Protein AF-A0A362X3I6-F1 (afdb_monomer_lite)

Organism: NCBI:txid504487

Sequence (77 aa):
MIKNFINRLLIYVMVYPFCVFIIVKGYNMGFGSSSYTNILSEFKIRLSGIFMITIALVFLISDITNQIKKAFFKNKD

Secondary structure (DSSP, 8-state):
-HHHHHHHHHHHHHHHHHHHHHHHHHHHHHTSPP--S-HHHHHHHHHHHHHHHHHHHHHHHHHHHHHHHHHHHGGG-

Foldseek 3Di:
DVVVVVVVVVCVVPLLVVLVVLLVCLCCQQPNDDPDPDPVVSVVSNVVSVVSNVVSVVVVVVVVVVVVCCVVVVVPD

pLDDT: mean 79.16, std 11.99, range [39.47, 92.31]

Structure (mmCIF, N/CA/C/O backbone):
data_AF-A0A362X3I6-F1
#
_entry.id   AF-A0A362X3I6-F1
#
loop_
_atom_site.group_PDB
_atom_site.id
_atom_site.type_symbol
_atom_site.label_atom_id
_atom_site.label_alt_id
_atom_site.label_comp_id
_atom_site.label_asym_id
_atom_site.label_entity_id
_atom_site.label_seq_id
_atom_site.pdbx_PDB_ins_code
_atom_site.Cartn_x
_atom_site.Cartn_y
_atom_site.Cartn_z
_atom_site.occupancy
_atom_site.B_iso_or_equiv
_atom_site.auth_seq_id
_atom_site.auth_comp_id
_atom_site.auth_asym_id
_atom_site.auth_atom_id
_atom_site.pdbx_PDB_model_num
ATOM 1 N N . MET A 1 1 ? -27.476 5.002 14.263 1.00 54.22 1 MET A N 1
ATOM 2 C CA . MET A 1 1 ? -26.361 4.098 14.632 1.00 54.22 1 MET A CA 1
ATOM 3 C C . MET A 1 1 ? -26.011 3.110 13.507 1.00 54.22 1 MET A C 1
ATOM 5 O O . MET A 1 1 ? -24.858 3.081 13.100 1.00 54.22 1 MET A O 1
ATOM 9 N N . ILE A 1 2 ? -26.989 2.404 12.917 1.00 58.50 2 ILE A N 1
ATOM 10 C CA . ILE A 1 2 ? -26.782 1.429 11.817 1.00 58.50 2 ILE A CA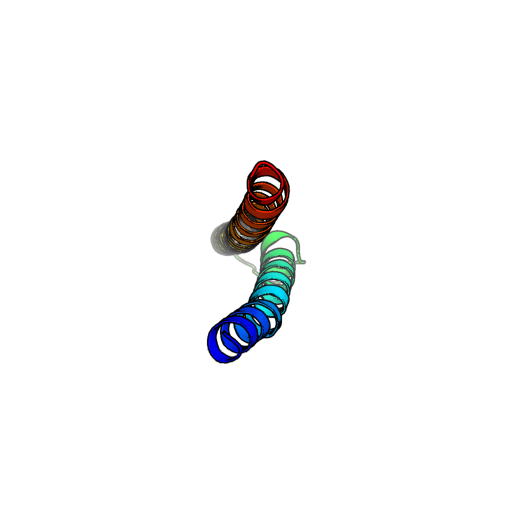 1
ATOM 11 C C . ILE A 1 2 ? -26.199 2.041 10.524 1.00 58.50 2 ILE A C 1
ATOM 13 O O . ILE A 1 2 ? -25.266 1.477 9.964 1.00 58.50 2 ILE A O 1
ATOM 17 N N . LYS A 1 3 ? -26.646 3.231 10.086 1.00 59.72 3 LYS A N 1
ATOM 18 C CA . LYS A 1 3 ? -26.079 3.909 8.893 1.00 59.72 3 LYS A CA 1
ATOM 19 C C . LYS A 1 3 ? -24.571 4.191 9.008 1.00 59.72 3 LYS A C 1
ATOM 21 O O . LYS A 1 3 ? -23.841 4.009 8.042 1.00 59.72 3 LYS A O 1
ATOM 26 N N . ASN A 1 4 ? -24.087 4.561 10.197 1.00 65.12 4 ASN A N 1
ATOM 27 C CA . ASN A 1 4 ? -22.656 4.802 10.427 1.00 65.12 4 ASN A CA 1
ATOM 28 C C . ASN A 1 4 ? -21.842 3.503 10.431 1.00 65.12 4 ASN A C 1
ATOM 30 O O . ASN A 1 4 ? -20.681 3.510 10.027 1.00 65.12 4 ASN A O 1
ATOM 34 N N . PHE A 1 5 ? -22.444 2.399 10.876 1.00 67.00 5 PHE A N 1
ATOM 35 C CA . PHE A 1 5 ? -21.820 1.080 10.835 1.00 67.00 5 PHE A CA 1
ATOM 36 C C . PHE A 1 5 ? -21.696 0.568 9.395 1.00 67.00 5 PHE A C 1
ATOM 38 O O . PHE A 1 5 ? -20.609 0.172 8.989 1.00 67.00 5 PHE A O 1
ATOM 45 N N . ILE A 1 6 ? -22.764 0.674 8.597 1.00 69.38 6 ILE A N 1
ATOM 46 C CA . ILE A 1 6 ? -22.775 0.269 7.182 1.00 69.38 6 ILE A CA 1
ATOM 47 C C . ILE A 1 6 ? -21.788 1.108 6.360 1.00 69.38 6 ILE A C 1
ATOM 49 O O . ILE A 1 6 ? -21.009 0.547 5.597 1.00 69.38 6 ILE A O 1
ATOM 53 N N . ASN A 1 7 ? -21.744 2.429 6.567 1.00 68.56 7 ASN A N 1
ATOM 54 C CA . ASN A 1 7 ? -20.775 3.293 5.886 1.00 68.56 7 ASN A CA 1
ATOM 55 C C . ASN A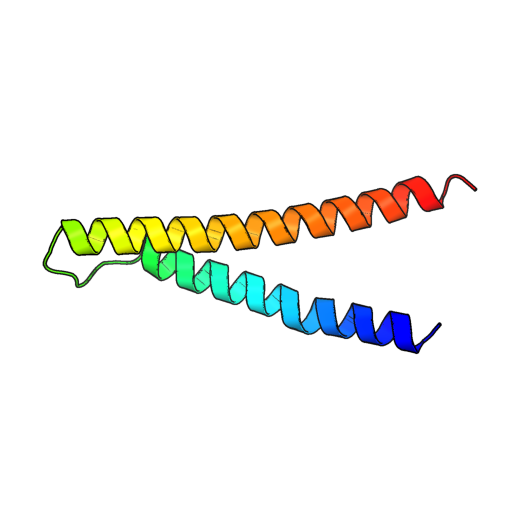 1 7 ? -19.327 2.936 6.247 1.00 68.56 7 ASN A C 1
ATOM 57 O O . ASN A 1 7 ? -18.469 2.917 5.370 1.00 68.56 7 ASN A O 1
ATOM 61 N N . ARG A 1 8 ? -19.042 2.600 7.513 1.00 68.50 8 ARG A N 1
ATOM 62 C CA . ARG A 1 8 ? -17.714 2.095 7.898 1.00 68.50 8 ARG A CA 1
ATOM 63 C C . ARG A 1 8 ? -17.399 0.767 7.230 1.00 68.50 8 ARG A C 1
ATOM 65 O O . ARG A 1 8 ? -16.309 0.620 6.696 1.00 68.50 8 ARG A O 1
ATOM 72 N N . LEU A 1 9 ? -18.333 -0.179 7.254 1.00 72.31 9 LEU A N 1
ATOM 73 C CA . LEU A 1 9 ? -18.145 -1.500 6.662 1.00 72.31 9 LEU A CA 1
ATOM 74 C C . LEU A 1 9 ? -17.878 -1.398 5.154 1.00 72.31 9 LEU A C 1
ATOM 76 O O . LEU A 1 9 ? -16.957 -2.032 4.660 1.00 72.31 9 LEU A O 1
ATOM 80 N N . LEU A 1 10 ? -18.618 -0.544 4.442 1.00 69.62 10 LEU A N 1
ATOM 81 C CA . LEU A 1 10 ? -18.404 -0.262 3.020 1.00 69.62 10 LEU A CA 1
ATOM 82 C C . LEU A 1 10 ? -17.013 0.315 2.747 1.00 69.62 10 LEU A C 1
ATOM 84 O O . LEU A 1 10 ? -16.352 -0.116 1.806 1.00 69.62 10 LEU A O 1
ATOM 88 N N . ILE A 1 11 ? -16.542 1.240 3.589 1.00 71.25 11 ILE A N 1
ATOM 89 C CA . ILE A 1 11 ? -15.177 1.773 3.494 1.00 71.25 11 ILE A CA 1
ATOM 90 C C . ILE A 1 11 ? -14.160 0.645 3.693 1.00 71.25 11 ILE A C 1
ATOM 92 O O . ILE A 1 11 ? -13.244 0.525 2.891 1.00 71.25 11 ILE A O 1
ATOM 96 N N . TYR A 1 12 ? -14.333 -0.233 4.683 1.00 70.56 12 TYR A N 1
ATOM 97 C CA . TYR A 1 12 ? -13.435 -1.378 4.870 1.00 70.56 12 TYR A CA 1
ATOM 98 C C . TYR A 1 12 ? -13.437 -2.327 3.667 1.00 70.56 12 TYR A C 1
ATOM 100 O O . TYR A 1 12 ? -12.374 -2.695 3.174 1.00 70.56 12 TYR A O 1
ATOM 108 N N . VAL A 1 13 ? -14.620 -2.674 3.160 1.00 75.44 13 VAL A N 1
ATOM 109 C CA . VAL A 1 13 ? -14.799 -3.629 2.057 1.00 75.44 13 VAL A CA 1
ATOM 110 C C . VAL A 1 13 ? -14.316 -3.072 0.717 1.00 75.44 13 VAL A C 1
ATOM 112 O O . VAL A 1 13 ? -13.893 -3.850 -0.125 1.00 75.44 13 VAL A O 1
ATOM 115 N N . MET A 1 14 ? -14.328 -1.755 0.498 1.00 79.38 14 MET A N 1
ATOM 116 C CA . MET A 1 14 ? -13.800 -1.167 -0.741 1.00 79.38 14 MET A CA 1
ATOM 117 C C . MET A 1 14 ? -12.335 -0.740 -0.626 1.00 79.38 14 MET A C 1
ATOM 119 O O . MET A 1 14 ? -11.547 -0.986 -1.538 1.00 79.38 14 MET A O 1
ATOM 123 N N . VAL A 1 15 ? -11.946 -0.116 0.487 1.00 80.06 15 VAL A N 1
ATOM 124 C CA . VAL A 1 15 ? -10.626 0.513 0.618 1.00 80.06 15 VAL A CA 1
ATOM 125 C C . VAL A 1 15 ? -9.527 -0.514 0.869 1.00 80.06 15 VAL A C 1
ATOM 127 O O . VAL A 1 15 ? -8.464 -0.389 0.271 1.00 80.06 15 VAL A O 1
ATOM 130 N N . TYR A 1 16 ? -9.761 -1.564 1.665 1.00 82.56 16 TYR A N 1
ATOM 131 C CA . TYR A 1 16 ? -8.725 -2.585 1.887 1.00 82.56 16 TYR A CA 1
ATOM 132 C C . TYR A 1 16 ? -8.375 -3.348 0.602 1.00 82.56 16 TYR A C 1
ATOM 134 O O . TYR A 1 16 ? -7.188 -3.418 0.274 1.00 82.56 16 TYR A O 1
ATOM 142 N N . PRO A 1 17 ? -9.346 -3.857 -0.183 1.00 85.75 17 PRO A N 1
ATOM 143 C CA . PRO A 1 17 ? -9.038 -4.479 -1.469 1.00 85.75 17 PRO A CA 1
ATOM 144 C C . PRO A 1 17 ? -8.374 -3.515 -2.452 1.00 85.75 17 PRO A C 1
ATOM 146 O O . PRO A 1 17 ? -7.485 -3.923 -3.195 1.00 85.75 17 PRO A O 1
ATOM 149 N N . PHE A 1 18 ? -8.7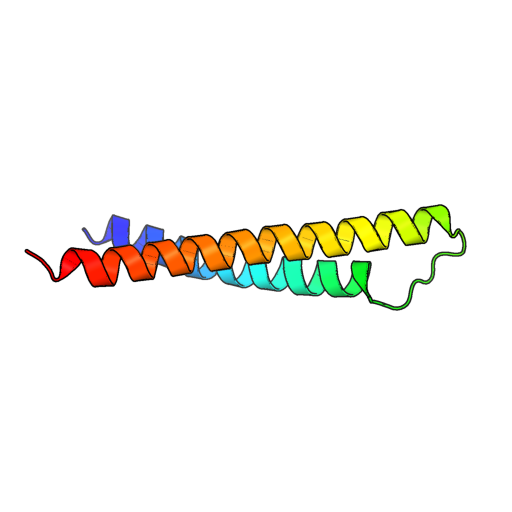43 -2.231 -2.426 1.00 87.19 18 PHE A N 1
ATOM 150 C CA . PHE A 1 18 ? -8.095 -1.210 -3.245 1.00 87.19 18 PHE A CA 1
ATOM 151 C C . PHE A 1 18 ? -6.632 -0.971 -2.834 1.00 87.19 18 PHE A C 1
ATOM 153 O O . PHE A 1 18 ? -5.756 -0.927 -3.695 1.00 87.19 18 PHE A O 1
ATOM 160 N N . CYS A 1 19 ? -6.331 -0.903 -1.533 1.00 88.25 19 CYS A N 1
ATOM 161 C CA . CYS A 1 19 ? -4.957 -0.829 -1.031 1.00 88.25 19 CYS A CA 1
ATOM 162 C C . CYS A 1 19 ? -4.141 -2.062 -1.443 1.00 88.25 19 CYS A C 1
ATOM 164 O O . CYS A 1 19 ? -3.016 -1.915 -1.915 1.00 88.25 19 CYS A O 1
ATOM 166 N N . VAL A 1 20 ? -4.713 -3.265 -1.334 1.00 88.31 20 VAL A N 1
ATOM 167 C CA . VAL A 1 20 ? -4.064 -4.508 -1.786 1.00 88.31 20 VAL A CA 1
ATOM 168 C C . VAL A 1 20 ? -3.808 -4.475 -3.296 1.00 88.31 20 VAL A C 1
ATOM 170 O O . VAL A 1 20 ? -2.710 -4.807 -3.738 1.00 88.31 20 VAL A O 1
ATOM 173 N N . PHE A 1 21 ? -4.771 -4.009 -4.094 1.00 90.12 21 PHE A N 1
ATOM 174 C CA . PHE A 1 21 ? -4.607 -3.849 -5.539 1.00 90.12 21 PHE A CA 1
ATOM 175 C C . PHE A 1 21 ? -3.466 -2.884 -5.891 1.00 90.12 21 PHE A C 1
ATOM 177 O O . PHE A 1 21 ? -2.637 -3.202 -6.748 1.00 90.12 21 PHE A O 1
ATOM 184 N N . ILE A 1 22 ? -3.383 -1.737 -5.207 1.00 91.12 22 ILE A N 1
ATOM 185 C CA . ILE A 1 22 ? -2.290 -0.771 -5.383 1.00 91.12 22 ILE A CA 1
ATOM 186 C C . ILE A 1 22 ? -0.945 -1.400 -5.018 1.00 91.12 22 ILE A C 1
ATOM 188 O O . ILE A 1 22 ? 0.018 -1.214 -5.757 1.00 91.12 22 ILE A O 1
ATOM 192 N N . ILE A 1 23 ? -0.867 -2.170 -3.929 1.00 90.81 23 ILE A N 1
ATOM 193 C CA . ILE A 1 23 ? 0.369 -2.854 -3.525 1.00 90.81 23 ILE A CA 1
ATOM 194 C C . ILE A 1 23 ? 0.812 -3.843 -4.604 1.00 90.81 23 ILE A C 1
ATOM 196 O O . ILE A 1 23 ? 1.970 -3.820 -5.010 1.00 90.81 23 ILE A O 1
ATOM 200 N N . VAL A 1 24 ? -0.101 -4.668 -5.123 1.00 90.62 24 VAL A N 1
ATOM 201 C CA . VAL A 1 24 ? 0.216 -5.648 -6.175 1.00 90.62 24 VAL A CA 1
ATOM 202 C C . VAL A 1 24 ? 0.659 -4.952 -7.467 1.00 90.62 24 VAL A C 1
ATOM 204 O O . VAL A 1 24 ? 1.654 -5.345 -8.077 1.00 90.62 24 VAL A O 1
ATOM 207 N N . LYS A 1 25 ? -0.037 -3.888 -7.887 1.00 89.25 25 LYS A N 1
ATOM 208 C CA . LYS A 1 25 ? 0.348 -3.106 -9.074 1.00 89.25 25 LYS A CA 1
ATOM 209 C C . LYS A 1 25 ? 1.688 -2.403 -8.888 1.00 89.25 25 LYS A C 1
ATOM 211 O O . LYS A 1 25 ? 2.539 -2.493 -9.770 1.00 89.25 25 LYS A O 1
ATOM 216 N N . GLY A 1 26 ? 1.887 -1.757 -7.745 1.00 88.94 26 GLY A N 1
ATOM 217 C CA . GLY A 1 26 ? 3.135 -1.093 -7.400 1.00 88.94 26 GLY A CA 1
ATOM 218 C C . GLY A 1 26 ? 4.300 -2.074 -7.292 1.00 88.94 26 GLY A C 1
ATOM 219 O O . GLY A 1 26 ? 5.396 -1.749 -7.731 1.00 88.94 26 GLY A O 1
ATOM 220 N N . TYR A 1 27 ? 4.065 -3.303 -6.822 1.00 89.00 27 TYR A N 1
ATOM 221 C CA . TYR A 1 27 ? 5.081 -4.356 -6.794 1.00 89.00 27 TYR A CA 1
ATOM 222 C C . TYR A 1 27 ? 5.486 -4.785 -8.203 1.00 89.00 27 TYR A C 1
ATOM 224 O O . TYR A 1 27 ? 6.672 -4.810 -8.521 1.00 89.00 27 TYR A O 1
ATOM 232 N N . ASN A 1 28 ? 4.510 -5.020 -9.081 1.00 87.56 28 ASN A N 1
ATOM 233 C CA . ASN A 1 28 ? 4.782 -5.365 -10.477 1.00 87.56 28 ASN A CA 1
ATOM 234 C C . ASN A 1 28 ? 5.505 -4.239 -11.234 1.00 87.56 28 ASN A C 1
ATOM 236 O O . ASN A 1 28 ? 6.320 -4.518 -12.105 1.00 87.56 28 ASN A O 1
ATOM 240 N N . MET A 1 29 ? 5.243 -2.974 -10.898 1.00 84.75 29 MET A N 1
ATOM 241 C CA . MET A 1 29 ? 5.948 -1.821 -11.477 1.00 84.75 29 MET A CA 1
ATOM 242 C C . MET A 1 29 ? 7.337 -1.589 -10.856 1.00 84.75 29 MET A C 1
ATOM 244 O O . MET A 1 29 ? 8.266 -1.200 -11.557 1.00 84.75 29 MET A O 1
ATOM 248 N N . GLY A 1 30 ? 7.474 -1.809 -9.546 1.00 82.88 30 GLY A N 1
ATOM 249 C CA . GLY A 1 30 ? 8.677 -1.560 -8.744 1.00 82.88 30 GLY A CA 1
ATOM 250 C C . GLY A 1 30 ? 9.757 -2.629 -8.881 1.00 82.88 30 GLY A C 1
ATOM 251 O O . GLY A 1 30 ? 10.947 -2.319 -8.932 1.00 82.88 30 GLY A O 1
ATOM 252 N N . PHE A 1 31 ? 9.320 -3.885 -8.930 1.00 82.31 31 PHE A N 1
ATOM 253 C CA . PHE A 1 31 ? 10.166 -5.071 -8.795 1.00 82.31 31 PHE A CA 1
ATOM 254 C C . PHE A 1 31 ? 9.925 -6.111 -9.896 1.00 82.31 31 PHE A C 1
ATOM 256 O O . PHE A 1 31 ? 10.668 -7.086 -9.976 1.00 82.31 31 PHE A O 1
ATOM 263 N N . GLY A 1 32 ? 8.903 -5.927 -10.738 1.00 73.75 32 GLY A N 1
ATOM 264 C CA . GLY A 1 32 ? 8.655 -6.795 -11.886 1.00 73.75 32 GLY A CA 1
ATOM 265 C C . GLY A 1 32 ? 9.710 -6.632 -12.980 1.00 73.75 32 GLY A C 1
ATOM 266 O O . GLY A 1 32 ? 10.381 -5.601 -13.078 1.00 73.75 32 GLY A O 1
ATOM 267 N N . SER A 1 33 ? 9.852 -7.659 -13.820 1.00 63.88 33 SER A N 1
ATOM 268 C CA . SER A 1 33 ? 10.720 -7.603 -14.994 1.00 63.88 33 SER A CA 1
ATOM 269 C C . SER A 1 33 ? 10.225 -6.523 -15.957 1.00 63.88 33 SER A C 1
ATOM 271 O O . SER A 1 33 ? 9.104 -6.550 -16.466 1.00 63.88 33 SER A O 1
ATOM 273 N N . SER A 1 34 ? 11.073 -5.533 -16.187 1.00 63.06 34 SER A N 1
ATOM 274 C CA . SER A 1 34 ? 10.832 -4.432 -17.106 1.00 63.06 34 SER A CA 1
ATOM 275 C C . SER A 1 34 ? 11.074 -4.900 -18.544 1.00 63.06 34 SER A C 1
ATOM 277 O O . SER A 1 34 ? 12.121 -5.442 -18.881 1.00 63.06 34 SER A O 1
ATOM 279 N N . SER A 1 35 ? 10.110 -4.659 -19.432 1.00 65.38 35 SER A N 1
ATOM 280 C CA . SER A 1 35 ? 10.312 -4.772 -20.889 1.00 65.38 35 SER A CA 1
ATOM 281 C C . SER A 1 35 ? 10.833 -3.459 -21.495 1.00 65.38 35 SER A C 1
ATOM 283 O O . SER A 1 35 ? 10.848 -3.292 -22.712 1.00 65.38 35 SER A O 1
ATOM 285 N N . TYR A 1 36 ? 11.187 -2.487 -20.648 1.00 64.12 36 TYR A N 1
ATOM 286 C CA . TYR A 1 36 ? 11.529 -1.132 -21.061 1.00 64.12 36 TYR A CA 1
ATOM 287 C C . TYR A 1 36 ? 12.989 -1.072 -21.502 1.00 64.12 36 TYR A C 1
ATOM 289 O O . TYR A 1 36 ? 13.898 -1.310 -20.718 1.00 64.12 36 TYR A O 1
ATOM 297 N N . THR A 1 37 ? 13.216 -0.700 -22.758 1.00 65.56 37 THR A N 1
ATOM 298 C CA . THR A 1 37 ? 14.551 -0.582 -23.363 1.00 65.56 37 THR A CA 1
ATOM 299 C C . THR A 1 37 ? 15.352 0.623 -22.864 1.00 65.56 37 THR A C 1
ATOM 301 O O . THR A 1 37 ? 16.548 0.713 -23.125 1.00 65.56 37 THR A O 1
ATOM 304 N N . ASN A 1 38 ? 14.717 1.568 -22.163 1.00 80.25 38 ASN A N 1
ATOM 305 C CA . ASN A 1 38 ? 15.323 2.844 -21.797 1.00 80.25 38 ASN A CA 1
ATOM 306 C C . ASN A 1 38 ? 15.481 2.971 -20.270 1.00 80.25 38 ASN A C 1
ATOM 308 O O . ASN A 1 38 ? 14.490 3.053 -19.540 1.00 80.25 38 ASN A O 1
ATOM 312 N N . ILE A 1 39 ? 16.725 3.039 -19.790 1.00 80.12 39 ILE A N 1
ATOM 313 C CA . ILE A 1 39 ? 17.094 2.977 -18.359 1.00 80.12 39 ILE A CA 1
ATOM 314 C C . ILE A 1 39 ? 16.398 4.069 -17.528 1.00 80.12 39 ILE A C 1
ATOM 316 O O . ILE A 1 39 ? 15.912 3.824 -16.425 1.00 80.12 39 ILE A O 1
ATOM 320 N N . LEU A 1 40 ? 16.284 5.284 -18.077 1.00 81.44 40 LEU A N 1
ATOM 321 C CA . LEU A 1 40 ? 15.593 6.403 -17.423 1.00 81.44 40 LEU A CA 1
ATOM 322 C C . LEU A 1 40 ? 14.093 6.142 -17.234 1.00 81.44 40 LEU A C 1
ATOM 324 O O . LEU A 1 40 ? 13.513 6.549 -16.226 1.00 81.44 40 LEU A O 1
ATOM 328 N N . SER A 1 41 ? 13.457 5.481 -18.204 1.00 81.06 41 SER A N 1
ATOM 329 C CA . SER A 1 41 ? 12.037 5.125 -18.117 1.00 81.06 41 SER A CA 1
ATOM 330 C C . SER A 1 41 ? 11.808 4.0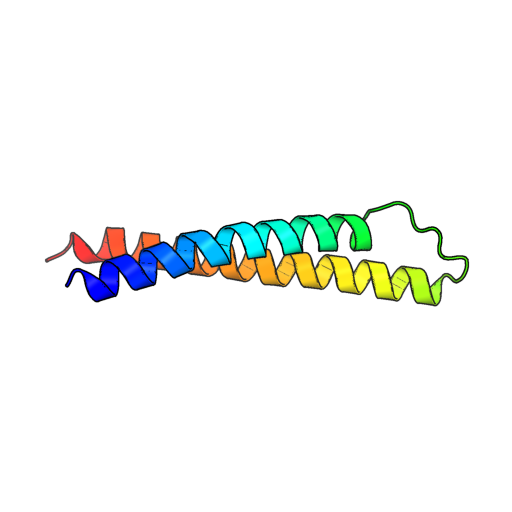13 -17.099 1.00 81.06 41 SER A C 1
ATOM 332 O O . SER A 1 41 ? 10.880 4.093 -16.297 1.00 81.06 41 SER A O 1
ATOM 334 N N . GLU A 1 42 ? 12.716 3.042 -17.052 1.00 82.19 42 GLU A N 1
ATOM 335 C CA . GLU A 1 42 ? 12.680 1.954 -16.088 1.00 82.19 42 GLU A CA 1
ATOM 336 C C . GLU A 1 42 ? 12.828 2.467 -14.651 1.00 82.19 42 GLU A C 1
ATOM 338 O O . GLU A 1 42 ? 12.018 2.128 -13.790 1.00 82.19 42 GLU A O 1
ATOM 343 N N . PHE A 1 43 ? 13.794 3.355 -14.396 1.00 85.31 43 PHE A N 1
ATOM 344 C CA . PHE A 1 43 ? 13.981 3.953 -13.074 1.00 85.31 43 PHE A CA 1
ATOM 345 C C . PHE A 1 43 ? 12.738 4.724 -12.602 1.00 85.31 43 PHE A C 1
ATOM 347 O O . PHE A 1 43 ? 12.292 4.542 -11.469 1.00 85.31 43 PHE A O 1
ATOM 354 N N . LYS A 1 44 ? 12.132 5.546 -13.475 1.00 86.25 44 LYS A N 1
ATOM 355 C CA . LYS A 1 44 ? 10.906 6.298 -13.150 1.00 86.25 44 LYS A CA 1
ATOM 356 C C . LYS A 1 44 ? 9.739 5.378 -12.790 1.00 86.25 44 LYS A C 1
ATOM 358 O O . LYS A 1 44 ? 9.019 5.655 -11.833 1.00 86.25 44 LYS A O 1
ATOM 363 N N . ILE A 1 45 ? 9.557 4.291 -13.538 1.00 86.00 45 ILE A N 1
ATOM 364 C CA . ILE A 1 45 ? 8.470 3.329 -13.309 1.00 86.00 45 ILE A CA 1
ATOM 365 C C . ILE A 1 45 ? 8.694 2.571 -12.004 1.00 86.00 45 ILE A C 1
ATOM 367 O O . ILE A 1 45 ? 7.763 2.456 -11.204 1.00 86.00 45 ILE A O 1
ATOM 371 N N . ARG A 1 46 ? 9.932 2.139 -11.739 1.00 87.38 46 ARG A N 1
ATOM 372 C CA . ARG A 1 46 ? 10.259 1.458 -10.485 1.00 87.38 46 ARG A CA 1
ATOM 373 C C . ARG A 1 46 ? 10.021 2.356 -9.273 1.00 87.38 46 ARG A C 1
ATOM 375 O O . ARG A 1 46 ? 9.372 1.945 -8.313 1.00 87.38 46 ARG A O 1
ATOM 382 N N . LEU A 1 47 ? 10.481 3.607 -9.347 1.00 90.62 47 LEU A N 1
ATOM 383 C CA . LEU A 1 47 ? 10.269 4.605 -8.300 1.00 90.62 47 LEU A CA 1
ATOM 384 C C . LEU A 1 47 ? 8.772 4.863 -8.066 1.00 90.62 47 LEU A C 1
ATOM 386 O O . LEU A 1 47 ? 8.322 4.898 -6.923 1.00 90.62 47 LEU A O 1
ATOM 390 N N . SER A 1 48 ? 7.988 4.985 -9.143 1.00 88.75 48 SER A N 1
ATOM 391 C CA . SER A 1 48 ? 6.534 5.152 -9.064 1.00 88.75 48 SER A CA 1
ATOM 392 C C . SER A 1 48 ? 5.853 3.956 -8.388 1.00 88.75 48 SER A C 1
ATOM 394 O O . SER A 1 48 ? 5.013 4.156 -7.510 1.00 88.75 48 SER A O 1
ATOM 396 N N . GLY A 1 49 ? 6.263 2.725 -8.715 1.00 88.56 49 GLY A N 1
ATOM 397 C CA . GLY A 1 49 ? 5.748 1.508 -8.085 1.00 88.56 49 GLY A CA 1
ATOM 398 C C . GLY A 1 49 ? 6.030 1.441 -6.581 1.00 88.56 49 GLY A C 1
ATOM 399 O O . GLY A 1 49 ? 5.123 1.170 -5.791 1.00 88.56 49 GLY A O 1
ATOM 400 N N . ILE A 1 50 ? 7.255 1.778 -6.166 1.00 91.69 50 ILE A N 1
ATOM 401 C CA . ILE A 1 50 ? 7.640 1.851 -4.745 1.00 91.69 50 ILE A CA 1
ATOM 402 C C . ILE A 1 50 ? 6.810 2.916 -4.011 1.00 91.69 50 ILE A C 1
ATOM 404 O O . ILE A 1 50 ? 6.335 2.682 -2.895 1.00 91.69 50 ILE A O 1
ATOM 408 N N . PHE A 1 51 ? 6.580 4.070 -4.641 1.00 91.19 51 PHE A N 1
ATOM 409 C CA . PHE A 1 51 ? 5.783 5.150 -4.057 1.00 91.19 51 PHE A CA 1
ATOM 410 C C . PHE A 1 51 ? 4.317 4.737 -3.855 1.00 91.19 51 PHE A C 1
ATOM 412 O O . PHE A 1 51 ? 3.750 4.966 -2.786 1.00 91.19 51 PHE A O 1
ATOM 419 N N . MET A 1 52 ? 3.727 4.051 -4.841 1.00 90.25 52 MET A N 1
ATOM 420 C CA . MET A 1 52 ? 2.376 3.485 -4.741 1.00 90.25 52 MET A CA 1
ATOM 421 C C . MET A 1 52 ? 2.249 2.494 -3.576 1.00 90.25 52 MET A C 1
ATOM 423 O O . MET A 1 52 ? 1.309 2.600 -2.787 1.00 90.25 52 MET A O 1
ATOM 427 N N . ILE A 1 53 ? 3.212 1.574 -3.422 1.00 92.25 53 ILE A N 1
ATOM 428 C CA . ILE A 1 53 ? 3.238 0.625 -2.294 1.00 92.25 53 ILE A CA 1
ATOM 429 C C . ILE A 1 53 ? 3.315 1.373 -0.960 1.00 92.25 53 ILE A C 1
ATOM 431 O O . ILE A 1 53 ? 2.581 1.055 -0.024 1.00 92.25 53 ILE A O 1
ATOM 435 N N . THR A 1 54 ? 4.182 2.382 -0.880 1.00 92.31 54 THR A N 1
ATOM 436 C CA . THR A 1 54 ? 4.422 3.139 0.353 1.00 92.31 54 THR A CA 1
ATOM 437 C C . THR A 1 54 ? 3.154 3.848 0.821 1.00 92.31 54 THR A C 1
ATOM 439 O O . THR A 1 54 ? 2.776 3.722 1.983 1.00 92.31 54 THR A O 1
ATOM 442 N N . ILE A 1 55 ? 2.444 4.533 -0.082 1.00 90.88 55 ILE A N 1
ATOM 443 C CA . ILE A 1 55 ? 1.184 5.217 0.247 1.00 90.88 55 ILE A CA 1
ATOM 444 C C . ILE A 1 55 ? 0.135 4.220 0.754 1.00 90.88 55 ILE A C 1
ATOM 446 O O . ILE A 1 55 ? -0.518 4.474 1.769 1.00 90.88 55 ILE A O 1
ATOM 450 N N . ALA A 1 56 ? -0.016 3.078 0.078 1.00 90.38 56 ALA A N 1
ATOM 451 C CA . ALA A 1 56 ? -0.987 2.062 0.472 1.00 90.38 56 ALA A CA 1
ATOM 452 C C . ALA A 1 56 ? -0.682 1.478 1.864 1.00 90.38 56 ALA A C 1
ATOM 454 O O . ALA A 1 56 ? -1.594 1.315 2.675 1.00 90.38 56 ALA A O 1
ATOM 455 N N . LEU A 1 57 ? 0.594 1.226 2.173 1.00 90.94 57 LEU A N 1
ATOM 456 C CA . LEU A 1 57 ? 1.020 0.752 3.492 1.00 90.94 57 LEU A CA 1
ATOM 457 C C . LEU A 1 57 ? 0.791 1.794 4.588 1.00 90.94 57 LEU A C 1
ATOM 459 O O . LEU A 1 57 ? 0.259 1.456 5.643 1.00 90.94 57 LEU A O 1
ATOM 463 N N . VAL A 1 58 ? 1.142 3.060 4.341 1.00 92.19 58 VAL A N 1
ATOM 464 C CA . VAL A 1 58 ? 0.916 4.153 5.301 1.00 92.19 58 VAL A CA 1
ATOM 465 C C . VAL A 1 58 ? -0.565 4.274 5.641 1.00 92.19 58 VAL A C 1
ATOM 467 O O . VA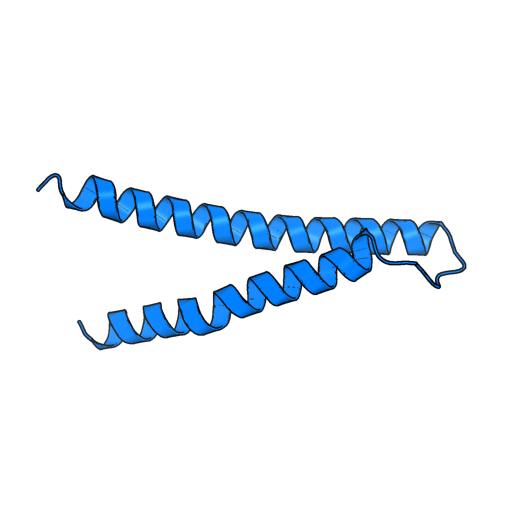L A 1 58 ? -0.912 4.437 6.813 1.00 92.19 58 VAL A O 1
ATOM 470 N N . PHE A 1 59 ? -1.444 4.149 4.645 1.00 88.06 59 PHE A N 1
ATOM 471 C CA . PHE A 1 59 ? -2.883 4.179 4.870 1.00 88.06 59 PHE A CA 1
ATOM 472 C C . PHE A 1 59 ? -3.347 3.013 5.757 1.00 88.06 59 PHE A C 1
ATOM 474 O O . PHE A 1 59 ? -4.021 3.242 6.763 1.00 88.06 59 PHE A O 1
ATOM 481 N N . LEU A 1 60 ? -2.934 1.780 5.435 1.00 86.69 60 LEU A N 1
ATOM 482 C CA . LEU A 1 60 ? -3.284 0.585 6.212 1.00 86.69 60 LEU A CA 1
ATOM 483 C C . LEU A 1 60 ? -2.797 0.684 7.664 1.00 86.69 60 LEU A C 1
ATOM 485 O O . LEU A 1 60 ? -3.570 0.461 8.594 1.00 86.69 60 LEU A O 1
ATOM 489 N N . ILE A 1 61 ? -1.536 1.069 7.870 1.00 88.12 61 ILE A N 1
ATOM 490 C CA . ILE A 1 61 ? -0.940 1.190 9.208 1.00 88.12 61 ILE A CA 1
ATOM 491 C C . ILE A 1 61 ? -1.646 2.283 10.012 1.00 88.12 61 ILE A C 1
ATOM 493 O O . ILE A 1 61 ? -1.951 2.081 11.189 1.00 88.12 61 ILE A O 1
ATOM 497 N N . SER A 1 62 ? -1.941 3.427 9.392 1.00 87.31 62 SER A N 1
ATOM 498 C CA . SER A 1 62 ? -2.626 4.544 10.054 1.00 87.31 62 SER A CA 1
ATOM 499 C C . SER A 1 62 ? -4.044 4.168 10.483 1.00 87.31 62 SER A C 1
ATOM 501 O O . SER A 1 62 ? -4.470 4.509 11.589 1.00 87.31 62 SER A O 1
ATOM 503 N N . ASP A 1 63 ? -4.773 3.438 9.636 1.00 84.88 63 ASP A N 1
ATOM 504 C CA . ASP A 1 63 ? -6.112 2.959 9.964 1.00 84.88 63 ASP A CA 1
ATOM 505 C C . ASP A 1 63 ? -6.086 1.917 11.093 1.00 84.88 63 ASP A C 1
ATOM 507 O O . ASP A 1 63 ? -6.808 2.076 12.081 1.00 84.88 63 ASP A O 1
ATOM 511 N N . ILE A 1 64 ? -5.195 0.920 11.020 1.00 84.62 64 ILE A N 1
ATOM 512 C CA . ILE A 1 64 ? -5.000 -0.075 12.088 1.00 84.62 64 ILE A CA 1
ATOM 513 C C . ILE A 1 64 ? -4.641 0.618 13.408 1.00 84.62 64 ILE A C 1
ATOM 515 O O . ILE A 1 64 ? -5.258 0.350 14.439 1.00 84.62 64 ILE A O 1
ATOM 519 N N . THR A 1 65 ? -3.703 1.567 13.383 1.00 85.56 65 THR A N 1
ATOM 520 C CA 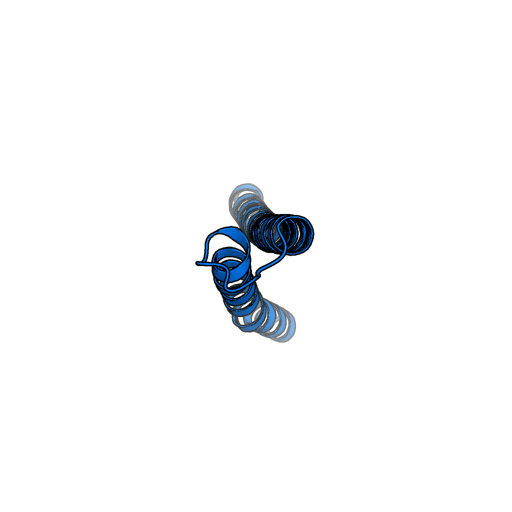. THR A 1 65 ? -3.287 2.327 14.575 1.00 85.56 65 THR A CA 1
ATOM 521 C C . THR A 1 65 ? -4.464 3.092 15.182 1.00 85.56 65 THR A C 1
ATOM 523 O O . THR A 1 65 ? -4.663 3.080 16.399 1.00 85.56 65 THR A O 1
ATOM 526 N N . ASN A 1 66 ? -5.306 3.709 14.349 1.00 84.69 66 ASN A N 1
ATOM 527 C CA . ASN A 1 66 ? -6.510 4.404 14.800 1.00 84.69 66 ASN A CA 1
ATOM 528 C C . ASN A 1 66 ? -7.572 3.458 15.376 1.00 84.69 66 ASN A C 1
ATOM 530 O O . ASN A 1 66 ? -8.263 3.829 16.330 1.00 84.69 66 ASN A O 1
ATOM 534 N N . GLN A 1 67 ? -7.729 2.258 14.817 1.00 80.38 67 GLN A N 1
ATOM 535 C CA . GLN A 1 67 ? -8.629 1.240 15.359 1.00 80.38 67 GLN A CA 1
ATOM 536 C C . GLN A 1 67 ? -8.142 0.727 16.718 1.00 80.38 67 GLN A C 1
ATOM 538 O O . GLN A 1 67 ? -8.925 0.709 17.667 1.00 80.38 67 GLN A O 1
ATOM 543 N N . ILE A 1 68 ? -6.849 0.408 16.839 1.00 81.88 68 ILE A N 1
ATOM 544 C CA . ILE A 1 68 ? -6.217 -0.014 18.097 1.00 81.88 68 ILE A CA 1
ATOM 545 C C . ILE A 1 68 ? -6.382 1.079 19.155 1.00 81.88 68 ILE A C 1
ATOM 547 O O . ILE A 1 68 ? -6.861 0.806 20.253 1.00 81.88 68 ILE A O 1
ATOM 551 N N . LYS A 1 69 ? -6.085 2.341 18.815 1.00 82.00 69 LYS A N 1
ATOM 552 C CA . LYS A 1 69 ? -6.279 3.475 19.727 1.00 82.00 69 LYS A CA 1
ATOM 553 C C . LYS A 1 69 ? -7.733 3.564 20.200 1.00 82.00 69 LYS A C 1
ATOM 555 O O . LYS A 1 69 ? -7.986 3.698 21.391 1.00 82.00 69 LYS A O 1
ATOM 560 N N . LYS A 1 70 ? -8.712 3.425 19.304 1.00 79.69 70 LYS A N 1
ATOM 561 C CA . LYS A 1 70 ? -10.131 3.418 19.698 1.00 79.69 70 LYS A CA 1
ATOM 562 C C . LYS A 1 70 ? -10.487 2.229 20.593 1.00 79.69 70 LYS A C 1
ATOM 564 O O . LYS A 1 70 ? -11.285 2.410 21.499 1.00 79.69 70 LYS A O 1
ATOM 569 N N . ALA A 1 71 ? -9.923 1.045 20.371 1.00 77.50 71 ALA A N 1
ATOM 570 C CA . ALA A 1 71 ? -10.199 -0.131 21.196 1.00 77.50 71 ALA A CA 1
ATOM 571 C C . ALA A 1 71 ? -9.605 -0.009 22.612 1.00 77.50 71 ALA A C 1
ATOM 573 O O . ALA A 1 71 ? -10.286 -0.308 23.589 1.00 77.50 71 ALA A O 1
ATOM 574 N N . PHE A 1 72 ? -8.370 0.486 22.736 1.00 77.31 72 PHE A N 1
ATOM 575 C CA . PHE A 1 72 ? -7.693 0.638 24.030 1.00 77.31 72 PHE A CA 1
ATOM 576 C C . PHE A 1 72 ? -8.220 1.812 24.860 1.00 77.31 72 PHE A C 1
ATOM 578 O O . PHE A 1 72 ? -8.333 1.695 26.076 1.00 77.31 72 PHE A O 1
ATOM 585 N N . PHE A 1 73 ? -8.558 2.938 24.227 1.00 66.69 73 PHE A N 1
ATOM 586 C CA . PHE A 1 73 ? -9.025 4.128 24.946 1.00 66.69 73 PHE A CA 1
ATOM 587 C C . PHE A 1 73 ? -10.538 4.145 25.203 1.00 66.69 73 PHE A C 1
ATOM 589 O O . PHE A 1 73 ? -10.987 4.961 25.993 1.00 66.69 73 PHE A O 1
ATOM 596 N N . LYS A 1 74 ? -11.325 3.248 24.592 1.00 56.03 74 LYS A N 1
ATOM 597 C CA . LYS A 1 74 ? -12.772 3.125 24.856 1.00 56.03 74 LYS A CA 1
ATOM 598 C C . LYS A 1 74 ? -13.106 2.231 26.062 1.00 56.03 74 LYS A C 1
ATOM 600 O O . LYS A 1 74 ? -14.228 2.271 26.534 1.00 56.03 74 LYS A O 1
ATOM 605 N N . ASN A 1 75 ? -12.148 1.449 26.565 1.00 51.50 75 ASN A N 1
ATOM 606 C CA . ASN A 1 75 ? -12.303 0.599 27.759 1.00 51.50 75 ASN A CA 1
ATOM 607 C C . ASN A 1 75 ? -11.849 1.291 29.064 1.00 51.50 75 ASN A C 1
ATOM 609 O O . ASN A 1 75 ? -11.581 0.615 30.053 1.00 51.50 75 ASN A O 1
ATOM 613 N N . LYS A 1 76 ? -11.680 2.620 29.055 1.00 47.81 76 LYS A N 1
ATOM 614 C CA . LYS A 1 76 ? -11.248 3.412 30.221 1.00 47.81 76 LYS A CA 1
ATOM 615 C C . LYS A 1 76 ? -12.345 4.301 30.824 1.00 47.81 76 LYS A C 1
ATOM 617 O O . LYS A 1 76 ? -12.045 4.999 31.788 1.00 47.81 76 LYS A O 1
ATOM 622 N N . ASP A 1 77 ? -13.560 4.223 30.290 1.00 39.47 77 ASP A N 1
ATOM 623 C CA . ASP A 1 77 ? -14.782 4.832 30.832 1.00 39.47 77 ASP A CA 1
ATOM 624 C C . ASP A 1 77 ? -15.727 3.721 31.315 1.00 39.47 77 ASP A C 1
ATOM 626 O O . ASP A 1 77 ? -16.468 3.958 32.294 1.00 39.47 77 ASP A O 1
#

Radius of gyration: 17.75 Å; chains: 1; bounding box: 44×14×54 Å